Protein AF-A0A9X9A3E2-F1 (afdb_monomer)

Structure (mmCIF, N/CA/C/O backbone):
data_AF-A0A9X9A3E2-F1
#
_entry.id   AF-A0A9X9A3E2-F1
#
loop_
_atom_site.group_PDB
_atom_site.id
_atom_site.type_symbol
_atom_site.label_atom_id
_atom_site.label_alt_id
_atom_site.label_comp_id
_atom_site.label_asym_id
_atom_site.label_entity_id
_atom_site.label_seq_id
_atom_site.pdbx_PDB_ins_code
_atom_site.Cartn_x
_atom_site.Cartn_y
_atom_site.Cartn_z
_atom_site.occupancy
_atom_site.B_iso_or_equiv
_atom_site.auth_seq_id
_atom_site.auth_comp_id
_atom_site.auth_asym_id
_atom_site.auth_atom_id
_atom_site.pdbx_PDB_model_num
ATOM 1 N N . GLY A 1 1 ? -27.037 -5.211 -2.386 1.00 36.66 1 GLY A N 1
ATOM 2 C CA . GLY A 1 1 ? -27.532 -3.824 -2.368 1.00 36.66 1 GLY A CA 1
ATOM 3 C C . GLY A 1 1 ? -27.889 -3.488 -0.948 1.00 36.66 1 GLY A C 1
ATOM 4 O O . GLY A 1 1 ? -28.962 -3.867 -0.501 1.00 36.66 1 GLY A O 1
ATOM 5 N N . GLU A 1 2 ? -26.957 -2.899 -0.211 1.00 48.66 2 GLU A N 1
ATOM 6 C CA . GLU A 1 2 ? -27.200 -2.543 1.181 1.00 48.66 2 GLU A CA 1
ATOM 7 C C . GLU A 1 2 ? -28.006 -1.245 1.212 1.00 48.66 2 GLU A C 1
ATOM 9 O O . GLU A 1 2 ? -27.590 -0.221 0.673 1.00 48.66 2 GLU A O 1
ATOM 14 N N . LYS A 1 3 ? -29.214 -1.320 1.773 1.00 42.16 3 LYS A N 1
ATOM 15 C CA . LYS A 1 3 ? -30.015 -0.141 2.081 1.00 42.16 3 LYS A CA 1
ATOM 16 C C . LYS A 1 3 ? -29.336 0.533 3.266 1.00 42.16 3 LYS A C 1
ATOM 18 O O . LYS A 1 3 ? -29.392 0.006 4.373 1.00 42.16 3 LYS A O 1
ATOM 23 N N . THR A 1 4 ? -28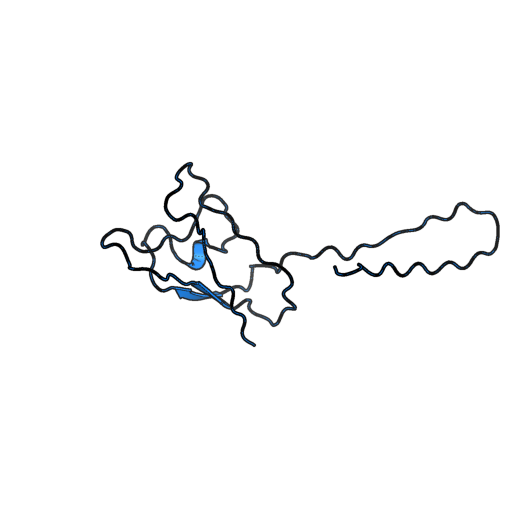.704 1.679 3.042 1.00 51.97 4 THR A N 1
ATOM 24 C CA . THR A 1 4 ? -28.310 2.583 4.122 1.00 51.97 4 THR A CA 1
ATOM 25 C C . THR A 1 4 ? -29.584 2.994 4.859 1.00 51.97 4 THR A C 1
ATOM 27 O O . THR A 1 4 ? -30.403 3.763 4.359 1.00 51.97 4 THR A O 1
ATOM 30 N N . GLY A 1 5 ? -29.825 2.375 6.014 1.00 45.78 5 GLY A N 1
ATOM 31 C CA . GLY A 1 5 ? -31.005 2.643 6.825 1.00 45.78 5 GLY A CA 1
ATOM 32 C C . GLY A 1 5 ? -30.936 4.060 7.379 1.00 45.78 5 GLY A C 1
ATOM 33 O O . GLY A 1 5 ? -30.124 4.343 8.254 1.00 45.78 5 GLY A O 1
ATOM 34 N N . VAL A 1 6 ? -31.782 4.951 6.865 1.00 52.75 6 VAL A N 1
ATOM 35 C CA . VAL A 1 6 ? -32.033 6.259 7.471 1.00 52.75 6 VAL A CA 1
ATOM 36 C C . VAL A 1 6 ? -33.176 6.079 8.467 1.00 52.75 6 VAL A C 1
ATOM 38 O O . VAL A 1 6 ? -34.315 5.849 8.066 1.00 52.75 6 VAL A O 1
ATOM 41 N N . THR A 1 7 ? -32.891 6.171 9.766 1.00 46.12 7 THR A N 1
ATOM 42 C CA . THR A 1 7 ? -33.945 6.249 10.786 1.00 46.12 7 THR A CA 1
ATOM 43 C C . THR A 1 7 ? -34.379 7.704 10.909 1.00 46.12 7 THR A C 1
ATOM 45 O O . THR A 1 7 ? -33.651 8.526 11.458 1.00 46.12 7 THR A O 1
ATOM 48 N N . ILE A 1 8 ? -35.559 8.028 10.379 1.00 51.09 8 ILE A N 1
ATOM 49 C CA . ILE A 1 8 ? -36.190 9.339 10.552 1.00 51.09 8 ILE A CA 1
ATOM 50 C C . ILE A 1 8 ? -37.255 9.194 11.642 1.00 51.09 8 ILE A C 1
ATOM 52 O O . ILE A 1 8 ? -38.288 8.572 11.411 1.00 51.09 8 ILE A O 1
ATOM 56 N N . THR A 1 9 ? -37.017 9.768 12.822 1.00 48.00 9 THR A N 1
ATOM 57 C CA . THR A 1 9 ? -38.037 9.876 13.876 1.00 48.00 9 THR A CA 1
ATOM 58 C C . THR A 1 9 ? -38.592 11.294 13.867 1.00 48.00 9 THR A C 1
ATOM 60 O O . THR A 1 9 ? -37.860 12.243 14.142 1.00 48.00 9 THR A O 1
ATOM 63 N N . THR A 1 10 ? -39.878 11.454 13.554 1.00 49.25 10 THR A N 1
ATOM 64 C CA . THR A 1 10 ? -40.576 12.743 13.627 1.00 49.25 10 THR A CA 1
ATOM 65 C C . THR A 1 10 ? -41.625 12.716 14.738 1.00 49.25 10 THR A C 1
ATOM 67 O O . THR A 1 10 ? -42.524 11.881 14.748 1.00 49.25 10 THR A O 1
ATOM 70 N N . THR A 1 11 ? -41.539 13.655 15.679 1.00 48.72 11 THR A N 1
ATOM 71 C CA . THR A 1 11 ? -42.628 13.997 16.606 1.00 48.72 11 THR A CA 1
ATOM 72 C C . THR A 1 11 ? -43.074 15.421 16.293 1.00 48.72 11 THR A C 1
ATOM 74 O O . THR A 1 11 ? -42.322 16.371 16.489 1.00 48.72 11 THR A O 1
ATOM 77 N N . SER A 1 12 ? -44.282 15.586 15.744 1.00 46.56 12 SER A N 1
ATOM 78 C CA . SER A 1 12 ? -44.838 16.910 15.447 1.00 46.56 12 SER A CA 1
ATOM 79 C C . SER A 1 12 ? -45.778 17.366 16.558 1.00 46.56 12 SER A C 1
ATOM 81 O O . SER A 1 12 ? -46.823 16.753 16.772 1.00 46.56 12 SER A O 1
ATOM 83 N N . THR A 1 13 ? -45.480 18.504 17.176 1.00 47.12 13 THR A N 1
ATOM 84 C CA . THR A 1 13 ? -46.504 19.361 17.782 1.00 47.12 13 THR A CA 1
ATOM 85 C C . THR A 1 13 ? -46.189 20.811 17.437 1.00 47.12 13 THR A C 1
ATOM 87 O O . THR A 1 13 ? -45.203 21.359 17.922 1.00 47.12 13 THR A O 1
ATOM 90 N N . SER A 1 14 ? -47.072 21.420 16.639 1.00 51.00 14 SER A N 1
ATOM 91 C CA . SER A 1 14 ? -47.134 22.836 16.232 1.00 51.00 14 SER A CA 1
ATOM 92 C C . SER A 1 14 ? -46.249 23.301 15.058 1.00 51.00 14 SER A C 1
ATOM 94 O O . SER A 1 14 ? -45.187 22.760 14.775 1.00 51.00 14 SER A O 1
ATOM 96 N N . ASN A 1 15 ? -46.788 24.294 14.344 1.00 52.88 15 ASN A N 1
ATOM 97 C CA . ASN A 1 15 ? -46.567 24.721 12.954 1.00 52.88 15 ASN A CA 1
ATOM 98 C C . ASN A 1 15 ? -45.197 25.375 12.634 1.00 52.88 15 ASN A C 1
ATOM 100 O O . ASN A 1 15 ? -45.126 26.362 11.902 1.00 52.88 15 ASN A O 1
ATOM 104 N N . SER A 1 16 ? -44.099 24.842 13.158 1.00 54.62 16 SER A N 1
ATOM 105 C CA . SER A 1 16 ? -42.743 25.350 12.909 1.00 54.62 16 SER A CA 1
ATOM 106 C C . SER A 1 16 ? -42.062 24.536 11.808 1.00 54.62 16 SER A C 1
ATOM 108 O O . SER A 1 16 ? -42.117 23.307 11.840 1.00 54.62 16 SER A O 1
ATOM 110 N N . ALA A 1 17 ? -41.405 25.194 10.846 1.00 53.91 17 ALA A N 1
ATOM 111 C CA . ALA A 1 17 ? -40.631 24.528 9.794 1.00 53.91 17 ALA A CA 1
ATOM 112 C C . ALA A 1 17 ? -39.692 23.460 10.389 1.00 53.91 17 ALA A C 1
ATOM 114 O O . ALA A 1 17 ? -38.887 23.741 11.279 1.00 53.91 17 ALA A O 1
ATOM 115 N N . MET A 1 18 ? -39.838 22.221 9.922 1.00 55.38 18 MET A N 1
ATOM 116 C CA . MET A 1 18 ? -39.135 21.066 10.467 1.00 55.38 18 MET A CA 1
ATOM 117 C C . MET A 1 18 ? -37.731 20.985 9.855 1.00 55.38 18 MET A C 1
ATOM 119 O O . MET A 1 18 ? -37.578 20.636 8.687 1.00 55.38 18 MET A O 1
ATOM 123 N N . ASN A 1 19 ? -36.697 21.309 10.632 1.00 54.34 19 ASN A N 1
ATOM 124 C CA . ASN A 1 19 ? -35.311 21.096 10.213 1.00 54.34 19 ASN A CA 1
ATOM 125 C C . ASN A 1 19 ? -34.953 19.618 10.423 1.00 54.34 19 ASN A C 1
ATOM 127 O O . ASN A 1 19 ? -34.702 19.191 11.549 1.00 54.34 19 ASN A O 1
ATOM 131 N N . VAL A 1 20 ? -34.957 18.824 9.351 1.00 55.53 20 VAL A N 1
ATOM 132 C CA . VAL A 1 20 ? -34.515 17.422 9.392 1.00 55.53 20 VAL A CA 1
ATOM 133 C C . VAL A 1 20 ? -33.010 17.381 9.136 1.00 55.53 20 VAL A C 1
ATOM 135 O O . VAL A 1 20 ? -32.562 17.577 8.008 1.00 55.53 20 VAL A O 1
ATOM 138 N N . ALA A 1 21 ? -32.219 17.128 10.178 1.00 53.66 21 ALA A N 1
ATOM 139 C CA . ALA A 1 21 ? -30.800 16.824 10.026 1.00 53.66 21 ALA A CA 1
ATOM 140 C C . ALA A 1 21 ? -30.642 15.330 9.705 1.00 53.66 21 ALA A C 1
ATOM 142 O O . ALA A 1 21 ? -30.868 14.473 10.559 1.00 53.66 21 ALA A O 1
ATOM 143 N N . VAL A 1 22 ? -30.281 15.011 8.461 1.00 49.69 22 VAL A N 1
ATOM 144 C CA . VAL A 1 22 ? -29.896 13.652 8.063 1.00 49.69 22 VAL A CA 1
ATOM 145 C C . VAL A 1 22 ? -28.397 13.506 8.305 1.00 49.69 22 VAL A C 1
ATOM 147 O O . VAL A 1 22 ? -27.591 14.027 7.540 1.00 49.69 22 VAL A O 1
ATOM 150 N N . THR A 1 23 ? -28.012 12.806 9.371 1.00 47.44 23 THR A N 1
ATOM 151 C CA . THR A 1 23 ? -26.606 12.460 9.616 1.00 47.44 23 THR A CA 1
ATOM 152 C C . THR A 1 23 ? -26.302 11.142 8.915 1.00 47.44 23 THR A C 1
ATOM 154 O O . THR A 1 23 ? -26.573 10.067 9.451 1.00 47.44 23 THR A O 1
ATOM 157 N N . THR A 1 24 ? -25.747 11.196 7.704 1.00 47.38 24 THR A N 1
ATOM 158 C CA . THR A 1 24 ? -25.105 10.016 7.122 1.00 47.38 24 THR A CA 1
ATOM 159 C C . THR A 1 24 ? -23.796 9.782 7.872 1.00 47.38 24 THR A C 1
ATOM 161 O O . THR A 1 24 ? -22.928 10.651 7.935 1.00 47.38 24 THR A O 1
ATOM 164 N N . LYS A 1 25 ? -23.649 8.609 8.496 1.00 49.00 25 LYS A N 1
ATOM 165 C CA . LYS A 1 25 ? -22.352 8.161 9.010 1.00 49.00 25 LYS A CA 1
ATOM 166 C C . LYS A 1 25 ? -21.498 7.793 7.799 1.00 49.00 25 LYS A C 1
ATOM 168 O O . LYS A 1 25 ? -21.489 6.640 7.377 1.00 49.00 25 LYS A O 1
ATOM 173 N N . GLU A 1 26 ? -20.860 8.794 7.202 1.00 56.19 26 GLU A N 1
ATOM 174 C CA . GLU A 1 26 ? -19.856 8.574 6.167 1.00 56.19 26 GLU A CA 1
ATOM 175 C C . GLU A 1 26 ? -18.785 7.623 6.702 1.00 56.19 26 GLU A C 1
ATOM 177 O O . GLU A 1 26 ? -18.372 7.703 7.864 1.00 56.19 26 GLU A O 1
ATOM 182 N N . ALA A 1 27 ? -18.363 6.686 5.858 1.00 61.72 27 ALA A N 1
ATOM 183 C CA . ALA A 1 27 ? -17.265 5.797 6.191 1.00 61.72 27 ALA A CA 1
ATOM 184 C C . ALA A 1 27 ? -15.987 6.640 6.296 1.00 61.72 27 ALA A C 1
ATOM 186 O O . ALA A 1 27 ? -15.443 7.088 5.290 1.00 61.72 27 ALA A O 1
ATOM 187 N N . SER A 1 28 ? -15.522 6.883 7.519 1.00 76.69 28 SER A N 1
ATOM 188 C CA . SER A 1 28 ? -14.251 7.558 7.765 1.00 76.69 28 SER A CA 1
ATOM 189 C C . SER A 1 28 ? -13.092 6.617 7.446 1.00 76.69 28 SER A C 1
ATOM 191 O O . SER A 1 28 ? -13.110 5.460 7.874 1.00 76.69 28 SER A O 1
ATOM 193 N N . LEU A 1 29 ? -12.070 7.120 6.748 1.00 86.88 29 LEU A N 1
ATOM 194 C CA . LEU A 1 29 ? -10.802 6.407 6.595 1.00 86.88 29 LEU A CA 1
ATOM 195 C C . LEU A 1 29 ? -10.233 6.053 7.973 1.00 86.88 29 LEU A C 1
ATOM 197 O O . LEU A 1 29 ? -10.316 6.845 8.915 1.00 86.88 29 LEU A O 1
ATOM 201 N N . ILE A 1 30 ? -9.652 4.861 8.082 1.00 91.12 30 ILE A N 1
ATOM 202 C CA . ILE A 1 30 ? -8.929 4.466 9.289 1.00 91.12 30 ILE A CA 1
ATOM 203 C C . ILE A 1 30 ? -7.669 5.336 9.384 1.00 91.12 30 ILE A C 1
ATOM 205 O O . ILE A 1 30 ? -6.925 5.407 8.403 1.00 91.12 30 ILE A O 1
ATOM 209 N N . PRO A 1 31 ? -7.404 5.991 10.530 1.00 89.69 31 PRO A N 1
ATOM 210 C CA . PRO A 1 31 ? -6.170 6.741 10.718 1.00 89.69 31 PRO A CA 1
ATOM 211 C C . PRO A 1 31 ? -4.944 5.841 10.534 1.00 89.69 31 PRO A C 1
ATOM 213 O O . PRO A 1 31 ? -4.823 4.808 11.190 1.00 89.69 31 PRO A O 1
ATOM 216 N N . GLN A 1 32 ? -4.012 6.257 9.677 1.00 92.19 32 GLN A N 1
ATOM 217 C CA . GLN A 1 32 ? -2.780 5.509 9.390 1.00 92.19 32 GLN A CA 1
ATOM 218 C C . GLN A 1 32 ? -1.689 5.713 10.455 1.00 92.19 32 GLN A C 1
ATOM 220 O O . GLN A 1 32 ? -0.625 5.110 10.377 1.00 92.19 32 GLN A O 1
ATOM 225 N N . THR A 1 33 ? -1.942 6.534 11.482 1.00 90.81 33 THR A N 1
ATOM 226 C CA . THR A 1 33 ? -0.942 6.921 12.496 1.00 90.81 33 THR A CA 1
ATOM 227 C C . THR A 1 33 ? -0.385 5.749 13.299 1.00 90.81 33 THR A C 1
ATOM 229 O O . THR A 1 33 ? 0.731 5.842 13.796 1.00 90.81 33 THR A O 1
ATOM 232 N N . ASN A 1 34 ? -1.154 4.665 13.430 1.00 93.56 34 ASN A N 1
ATOM 233 C CA . ASN A 1 34 ? -0.757 3.467 14.172 1.00 93.56 34 ASN A CA 1
ATOM 234 C C . ASN A 1 34 ? -0.472 2.272 13.254 1.00 93.56 34 ASN A C 1
ATOM 236 O O . ASN A 1 34 ? -0.298 1.158 13.748 1.00 93.56 34 ASN A O 1
ATOM 240 N N . TRP A 1 35 ? -0.458 2.477 11.934 1.00 97.56 35 TRP A N 1
ATOM 241 C CA . TRP A 1 35 ? -0.186 1.391 11.005 1.00 97.56 35 TRP A CA 1
ATOM 242 C C . TRP A 1 35 ? 1.285 1.002 11.070 1.00 97.56 35 TRP A C 1
ATOM 244 O O . TRP A 1 35 ? 2.172 1.855 11.112 1.00 97.56 35 TRP A O 1
ATOM 254 N N . TH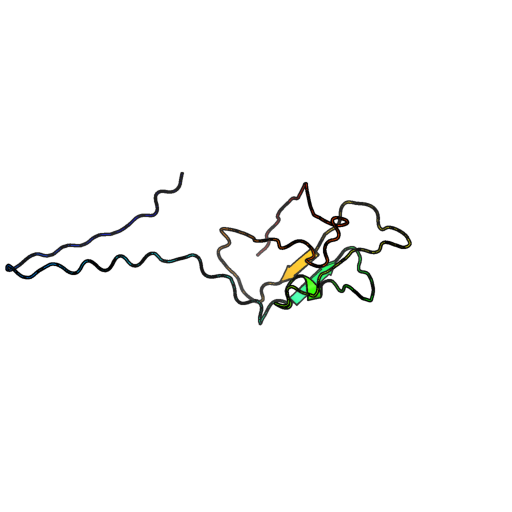R A 1 36 ? 1.555 -0.298 11.040 1.00 98.50 36 THR A N 1
ATOM 255 C CA . THR A 1 36 ? 2.919 -0.818 10.954 1.00 98.50 36 THR A CA 1
ATOM 256 C C . THR A 1 36 ? 3.028 -1.854 9.851 1.00 98.50 36 THR A C 1
ATOM 258 O O . THR A 1 36 ? 2.085 -2.588 9.550 1.00 98.50 36 THR A O 1
ATOM 261 N N . LEU A 1 37 ? 4.201 -1.905 9.225 1.00 98.56 37 LEU A N 1
ATOM 262 C CA . LEU A 1 37 ? 4.489 -2.906 8.214 1.00 98.56 37 LEU A CA 1
ATOM 263 C C . LEU A 1 37 ? 4.767 -4.243 8.905 1.00 98.56 37 LEU A C 1
ATOM 265 O O . LEU A 1 37 ? 5.729 -4.347 9.664 1.00 98.56 37 LEU A O 1
ATOM 269 N N . LYS A 1 38 ? 3.954 -5.266 8.627 1.00 98.50 38 LYS A N 1
ATOM 270 C CA . LYS A 1 38 ? 4.222 -6.636 9.089 1.00 98.50 38 LYS A CA 1
ATOM 271 C C . LYS A 1 38 ? 5.175 -7.354 8.148 1.00 98.50 38 LYS A C 1
ATOM 273 O O . LYS A 1 38 ? 6.095 -8.023 8.607 1.00 98.50 38 LYS A O 1
ATOM 278 N N . TYR A 1 39 ? 4.938 -7.222 6.845 1.00 98.62 39 TYR A N 1
ATOM 279 C CA . TYR A 1 39 ? 5.670 -7.958 5.822 1.00 98.62 39 TYR A CA 1
ATOM 280 C C . TYR A 1 39 ? 5.525 -7.302 4.443 1.00 98.62 39 TYR A C 1
ATOM 282 O O . TYR A 1 39 ? 4.470 -6.750 4.130 1.00 98.62 39 TYR A O 1
ATOM 290 N N . VAL A 1 40 ? 6.575 -7.402 3.623 1.00 98.44 40 VAL A N 1
ATOM 291 C CA . VAL A 1 40 ? 6.503 -7.308 2.155 1.00 98.44 40 VAL A CA 1
ATOM 292 C C . VAL A 1 40 ? 7.325 -8.444 1.564 1.00 98.44 40 VAL A C 1
ATOM 294 O O . VAL A 1 40 ? 8.355 -8.800 2.142 1.00 98.44 40 VAL A O 1
ATOM 297 N N . ASP A 1 41 ? 6.934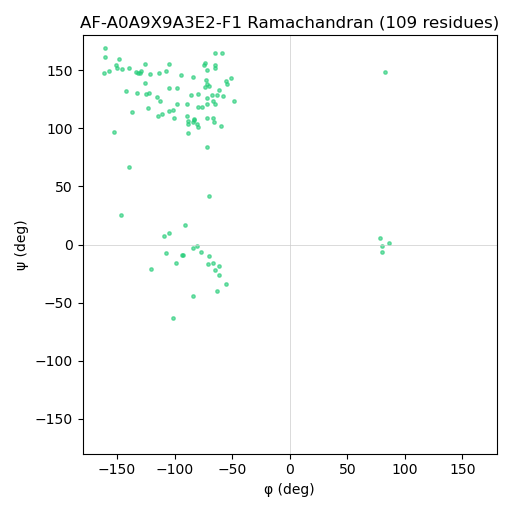 -8.959 0.400 1.00 98.38 41 ASP A N 1
ATOM 298 C CA . ASP A 1 41 ? 7.740 -9.961 -0.313 1.00 98.38 41 ASP A CA 1
ATOM 299 C C . ASP A 1 41 ? 9.099 -9.394 -0.747 1.00 98.38 41 ASP A C 1
ATOM 301 O O . ASP A 1 41 ? 10.139 -10.051 -0.652 1.00 98.38 41 ASP A O 1
ATOM 305 N N . SER A 1 42 ? 9.096 -8.144 -1.210 1.00 98.31 42 SER A N 1
ATOM 306 C CA . SER A 1 42 ? 10.282 -7.438 -1.665 1.00 98.31 42 SER A CA 1
ATOM 307 C C . SER A 1 42 ? 10.058 -5.928 -1.676 1.00 98.31 42 SER A C 1
ATOM 309 O O . SER A 1 42 ? 8.935 -5.424 -1.674 1.00 98.31 42 SER A O 1
ATOM 311 N N . TYR A 1 43 ? 11.151 -5.175 -1.699 1.00 97.69 43 TYR A N 1
ATOM 312 C CA . TYR A 1 43 ? 11.118 -3.731 -1.880 1.00 97.69 43 TYR A CA 1
ATOM 313 C C . TYR A 1 43 ? 12.388 -3.270 -2.580 1.00 97.69 43 TYR A C 1
ATOM 315 O O . TYR A 1 43 ? 13.453 -3.869 -2.418 1.00 97.69 43 TYR A O 1
ATOM 323 N N . ASN A 1 44 ? 12.282 -2.171 -3.318 1.00 96.44 44 ASN A N 1
ATOM 324 C CA . ASN A 1 44 ? 13.445 -1.404 -3.709 1.00 96.44 44 ASN A CA 1
ATOM 325 C C . ASN A 1 44 ? 13.838 -0.434 -2.586 1.00 96.44 44 ASN A C 1
ATOM 327 O O . ASN A 1 44 ? 12.988 0.137 -1.907 1.00 96.44 44 ASN A O 1
ATOM 331 N N . TRP A 1 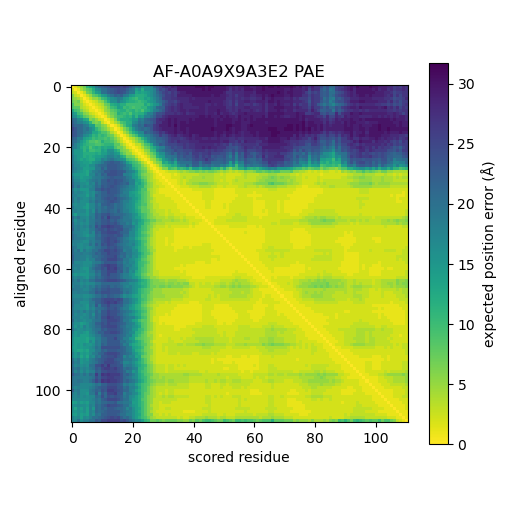45 ? 15.135 -0.218 -2.401 1.00 93.94 45 TRP A N 1
ATOM 332 C CA . TRP A 1 45 ? 15.695 0.625 -1.343 1.00 93.94 45 TRP A CA 1
ATOM 333 C C . TRP A 1 45 ? 15.277 2.103 -1.407 1.00 93.94 45 TRP A C 1
ATOM 335 O O . TRP A 1 45 ? 15.357 2.790 -0.392 1.00 93.94 45 TRP A O 1
ATOM 345 N N . TYR A 1 46 ? 14.784 2.575 -2.554 1.00 95.56 46 TYR A N 1
ATOM 346 C CA . TYR A 1 46 ? 14.180 3.902 -2.707 1.00 95.56 46 TYR A CA 1
ATOM 347 C C . TYR A 1 46 ? 12.656 3.926 -2.533 1.00 95.56 46 TYR A C 1
ATOM 349 O O . TYR A 1 46 ? 12.065 5.000 -2.501 1.00 95.56 46 TYR A O 1
ATOM 357 N N . ASN A 1 47 ? 12.009 2.762 -2.454 1.00 97.62 47 ASN A N 1
ATOM 358 C CA . ASN A 1 47 ? 10.558 2.601 -2.488 1.00 97.62 47 ASN A CA 1
ATOM 359 C C . ASN A 1 47 ? 10.122 1.543 -1.469 1.00 97.62 47 ASN A C 1
ATOM 361 O O . ASN A 1 47 ? 9.672 0.448 -1.819 1.00 97.62 47 ASN A O 1
ATOM 365 N N . LEU A 1 48 ? 10.314 1.870 -0.191 1.00 98.38 48 LEU A N 1
ATOM 366 C CA . LEU A 1 48 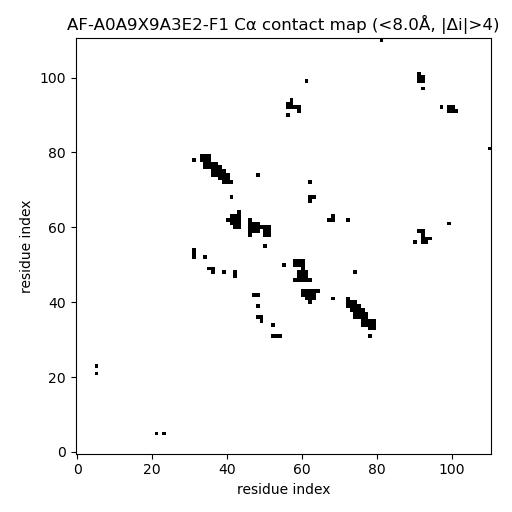? 10.072 0.971 0.936 1.00 98.38 48 LEU A CA 1
ATOM 367 C C . LEU A 1 48 ? 8.586 0.608 1.069 1.00 98.38 48 LEU A C 1
ATOM 369 O O . LEU A 1 48 ? 7.711 1.395 0.718 1.00 98.38 48 LEU A O 1
ATOM 373 N N . GLY A 1 49 ? 8.293 -0.554 1.662 1.00 98.31 49 GLY A N 1
ATOM 374 C CA . GLY A 1 49 ? 6.916 -0.995 1.934 1.00 98.31 49 GLY A CA 1
ATOM 375 C C . GLY A 1 49 ? 6.091 0.002 2.753 1.00 98.31 49 GLY A C 1
ATOM 376 O O . GLY A 1 49 ? 4.899 0.170 2.515 1.00 98.31 49 GLY A O 1
ATOM 377 N N . THR A 1 50 ? 6.729 0.726 3.676 1.00 98.31 50 THR A N 1
ATOM 378 C CA . THR A 1 50 ? 6.075 1.754 4.502 1.00 98.31 50 THR A CA 1
ATOM 379 C C . THR A 1 50 ? 5.561 2.946 3.697 1.00 98.31 50 THR A C 1
ATOM 381 O O . THR A 1 50 ? 4.631 3.610 4.141 1.00 98.31 50 THR A O 1
ATOM 384 N N . TYR A 1 51 ? 6.096 3.197 2.497 1.00 98.50 51 TYR A N 1
ATOM 385 C CA . TYR A 1 51 ? 5.610 4.267 1.618 1.00 98.50 51 TYR A CA 1
ATOM 386 C C . TYR A 1 51 ? 4.231 3.972 1.020 1.00 98.50 51 TYR A C 1
ATOM 388 O O . TYR A 1 51 ? 3.614 4.851 0.435 1.00 98.50 51 TYR A O 1
ATOM 396 N N . ALA A 1 52 ? 3.705 2.752 1.166 1.00 97.94 52 ALA A N 1
ATOM 397 C CA . ALA A 1 52 ? 2.332 2.449 0.770 1.00 97.94 52 ALA A CA 1
ATOM 398 C C . ALA A 1 52 ? 1.276 3.092 1.695 1.00 97.94 52 ALA A C 1
ATOM 400 O O . ALA A 1 52 ? 0.101 3.144 1.332 1.00 97.94 52 ALA A O 1
ATOM 401 N N . PHE A 1 53 ? 1.661 3.545 2.895 1.00 97.12 53 PHE A N 1
ATOM 402 C CA . PHE A 1 53 ? 0.727 4.052 3.907 1.00 97.12 53 PHE A CA 1
ATOM 403 C C . PHE A 1 53 ? 1.295 5.193 4.769 1.00 97.12 53 PHE A C 1
ATOM 405 O O . PHE A 1 53 ? 0.842 5.410 5.890 1.00 97.12 53 PHE A O 1
ATOM 412 N N . ASP A 1 54 ? 2.263 5.949 4.251 1.00 96.25 54 ASP A N 1
ATOM 413 C CA . ASP A 1 54 ? 2.862 7.107 4.936 1.00 96.25 54 ASP A CA 1
ATOM 414 C C . ASP A 1 54 ? 2.059 8.417 4.764 1.00 96.25 54 ASP A C 1
ATOM 416 O O . ASP A 1 54 ? 2.410 9.449 5.338 1.00 96.25 54 ASP A O 1
ATOM 420 N N . GLY A 1 55 ? 0.973 8.384 3.983 1.00 94.62 55 GLY A N 1
ATOM 421 C CA . GLY A 1 55 ? 0.111 9.533 3.701 1.00 94.62 55 GLY A CA 1
ATOM 422 C C . GLY A 1 55 ? 0.661 10.504 2.650 1.00 94.62 55 GLY A C 1
ATOM 423 O O . GLY A 1 55 ? 0.038 11.541 2.408 1.00 94.62 55 GLY A O 1
ATOM 424 N N . ASN A 1 56 ? 1.789 10.196 2.004 1.00 96.31 56 ASN A N 1
ATOM 425 C CA . ASN A 1 56 ? 2.393 11.036 0.979 1.00 96.31 56 ASN A CA 1
ATOM 426 C C . ASN A 1 56 ? 2.165 10.445 -0.423 1.00 96.31 56 ASN A C 1
ATOM 428 O O . ASN A 1 56 ? 2.689 9.402 -0.781 1.00 96.31 56 ASN A O 1
ATOM 432 N N . LYS A 1 57 ? 1.403 11.151 -1.267 1.00 97.31 57 LYS A N 1
ATOM 433 C CA . LYS A 1 57 ? 1.089 10.705 -2.640 1.00 97.31 57 LYS A CA 1
ATOM 434 C C . LYS A 1 57 ? 2.298 10.666 -3.590 1.00 97.31 57 LYS A C 1
ATOM 436 O O . LYS A 1 57 ? 2.182 10.127 -4.689 1.00 97.31 57 LYS A O 1
ATOM 441 N N . ASP A 1 58 ? 3.400 11.316 -3.214 1.00 97.75 58 ASP A N 1
ATOM 442 C CA . ASP A 1 58 ? 4.615 11.422 -4.027 1.00 97.75 58 ASP A CA 1
ATOM 443 C C . ASP A 1 58 ? 5.629 10.308 -3.695 1.00 97.75 58 ASP A C 1
ATOM 445 O O . ASP A 1 58 ? 6.611 10.129 -4.417 1.00 97.75 58 ASP A O 1
ATOM 449 N N . THR A 1 59 ? 5.384 9.530 -2.636 1.00 97.88 59 THR A N 1
ATOM 450 C CA . THR A 1 59 ? 6.103 8.294 -2.311 1.00 97.88 59 THR A CA 1
ATOM 451 C C . THR A 1 59 ? 5.230 7.082 -2.644 1.00 97.88 59 THR A C 1
ATOM 453 O O . THR A 1 59 ? 4.010 7.164 -2.769 1.00 97.88 59 THR A O 1
ATOM 456 N N . PHE A 1 60 ? 5.868 5.940 -2.890 1.00 98.50 60 PHE A N 1
ATOM 457 C CA . PHE A 1 60 ? 5.183 4.680 -3.172 1.00 98.50 60 PHE A CA 1
ATOM 458 C C . PHE A 1 60 ? 6.097 3.501 -2.843 1.00 98.50 60 PHE A C 1
ATOM 460 O O . PHE A 1 60 ? 7.322 3.599 -2.978 1.00 98.50 60 PHE A O 1
ATOM 467 N N . TRP A 1 61 ? 5.499 2.381 -2.440 1.00 98.44 61 TRP A N 1
ATOM 468 C CA . TRP A 1 61 ? 6.181 1.088 -2.397 1.00 98.44 61 TRP A CA 1
ATOM 469 C C . TRP A 1 61 ? 6.379 0.559 -3.820 1.00 98.44 61 TRP A C 1
ATOM 471 O O . TRP A 1 61 ? 5.507 0.699 -4.679 1.00 98.44 61 TRP A O 1
ATOM 481 N N . HIS A 1 62 ? 7.528 -0.063 -4.067 1.00 98.06 62 HIS A N 1
ATOM 482 C CA . HIS A 1 62 ? 7.803 -0.780 -5.304 1.00 98.06 62 HIS A CA 1
ATOM 483 C C . HIS A 1 62 ? 8.608 -2.037 -4.981 1.00 98.06 62 HIS A C 1
ATOM 485 O O . HIS A 1 62 ? 9.612 -1.966 -4.271 1.00 98.06 62 HIS A O 1
ATOM 491 N N . THR A 1 63 ? 8.197 -3.179 -5.527 1.00 98.12 63 THR A N 1
ATOM 492 C CA . THR A 1 63 ? 8.928 -4.450 -5.423 1.00 98.12 63 THR A CA 1
ATOM 493 C C . THR A 1 63 ? 10.273 -4.364 -6.145 1.00 98.12 63 THR A C 1
ATOM 495 O O . THR A 1 63 ? 10.533 -3.434 -6.918 1.00 98.12 63 THR A O 1
ATOM 498 N N . ASN A 1 64 ? 11.175 -5.309 -5.889 1.00 97.38 64 ASN A N 1
ATOM 499 C CA . ASN A 1 64 ? 12.479 -5.282 -6.551 1.00 97.38 64 ASN A CA 1
ATOM 500 C C . ASN A 1 64 ? 12.338 -5.449 -8.073 1.00 97.38 64 ASN A C 1
ATOM 502 O O . ASN A 1 64 ? 11.707 -6.389 -8.548 1.00 97.38 64 ASN A O 1
ATOM 506 N N . TRP A 1 65 ? 12.958 -4.546 -8.838 1.00 94.31 65 TRP A N 1
ATOM 507 C CA . TRP A 1 65 ? 12.950 -4.577 -10.308 1.00 94.31 65 TRP A CA 1
ATOM 508 C C . TRP A 1 65 ? 14.293 -5.000 -10.922 1.00 94.31 65 TRP A C 1
ATOM 510 O O . TRP A 1 65 ? 14.386 -5.155 -12.137 1.00 94.31 65 TRP A O 1
ATOM 520 N N . SER A 1 66 ? 15.353 -5.148 -10.120 1.00 93.19 66 SER A N 1
ATOM 521 C CA . SER A 1 66 ? 16.675 -5.578 -10.594 1.00 93.19 66 SER A CA 1
ATOM 522 C C . SER A 1 66 ? 17.477 -6.287 -9.485 1.00 93.19 66 SER A C 1
ATOM 524 O O . SER A 1 66 ? 18.134 -5.608 -8.694 1.00 93.19 66 SER A O 1
ATOM 526 N N . PRO A 1 67 ? 17.466 -7.634 -9.433 1.00 93.94 67 PRO A N 1
ATOM 527 C CA . PRO A 1 67 ? 16.663 -8.518 -10.283 1.00 93.94 67 PRO A CA 1
ATOM 528 C C . PRO A 1 67 ? 15.160 -8.333 -10.027 1.00 93.94 67 PRO A C 1
ATOM 530 O O . PRO A 1 67 ? 14.757 -7.929 -8.937 1.00 93.94 67 PRO A O 1
ATOM 533 N N . VAL A 1 68 ? 14.340 -8.603 -11.045 1.00 96.31 68 VAL A N 1
ATOM 534 C CA . VAL A 1 68 ? 12.876 -8.547 -10.924 1.00 96.31 68 VAL A CA 1
ATOM 535 C C . VAL A 1 68 ? 12.414 -9.651 -9.974 1.00 96.31 68 VAL A C 1
ATOM 537 O O . VAL A 1 68 ? 12.713 -10.823 -10.204 1.00 96.31 68 VAL A O 1
ATOM 540 N N . ALA A 1 69 ? 11.691 -9.283 -8.918 1.00 96.25 69 ALA A N 1
ATOM 541 C CA . ALA A 1 69 ? 11.024 -10.250 -8.056 1.00 96.25 69 ALA A CA 1
ATOM 542 C C . ALA A 1 69 ? 9.847 -10.903 -8.817 1.00 96.25 69 ALA A C 1
ATOM 544 O O . ALA A 1 69 ? 9.111 -10.197 -9.510 1.00 96.25 69 ALA A O 1
ATOM 545 N N . PRO A 1 70 ? 9.656 -12.232 -8.739 1.00 96.75 70 PRO A N 1
ATOM 546 C CA . PRO A 1 70 ? 8.530 -12.896 -9.390 1.00 96.75 70 PRO A CA 1
ATOM 547 C C . PRO A 1 70 ? 7.206 -12.587 -8.675 1.00 96.75 70 PRO A C 1
ATOM 549 O O . PRO A 1 70 ? 7.182 -12.407 -7.463 1.00 96.75 70 PRO A O 1
ATOM 552 N N . MET A 1 71 ? 6.103 -12.579 -9.428 1.00 95.81 71 MET A N 1
ATOM 553 C CA . MET A 1 71 ? 4.746 -12.540 -8.867 1.00 95.81 71 MET A CA 1
ATOM 554 C C . MET A 1 71 ? 4.356 -13.898 -8.241 1.00 95.81 71 MET A C 1
ATOM 556 O O . MET A 1 71 ? 4.871 -14.928 -8.691 1.00 95.81 71 MET A O 1
ATOM 560 N N . PRO A 1 72 ? 3.401 -13.941 -7.288 1.00 97.88 72 PRO A N 1
ATOM 561 C CA . PRO A 1 72 ? 2.642 -12.815 -6.728 1.00 97.88 72 PRO A CA 1
ATOM 562 C C . PRO A 1 72 ? 3.461 -11.951 -5.756 1.00 97.88 72 PRO A C 1
ATOM 564 O O . PRO A 1 72 ? 4.406 -12.428 -5.139 1.00 97.88 72 PRO A O 1
ATOM 567 N N . HIS A 1 73 ? 3.065 -10.683 -5.625 1.00 98.31 73 HIS A N 1
ATOM 568 C CA . HIS A 1 73 ? 3.611 -9.744 -4.640 1.00 98.31 73 HIS A CA 1
ATOM 569 C C . HIS A 1 73 ? 2.591 -9.487 -3.537 1.00 98.31 73 HIS A C 1
ATOM 571 O O . HIS A 1 73 ? 1.387 -9.488 -3.804 1.00 98.31 73 HIS A O 1
ATOM 577 N N . GLU A 1 74 ? 3.059 -9.218 -2.322 1.00 98.56 74 GLU A N 1
ATOM 578 C CA . GLU A 1 74 ? 2.185 -8.961 -1.183 1.00 98.56 74 GLU A CA 1
ATOM 579 C C . GLU A 1 74 ? 2.758 -7.928 -0.212 1.00 98.56 74 GLU A C 1
ATOM 581 O O . GLU A 1 74 ? 3.968 -7.780 -0.032 1.00 98.56 74 GLU A O 1
ATOM 586 N N . ILE A 1 75 ? 1.840 -7.233 0.453 1.00 98.75 75 ILE A N 1
ATOM 587 C CA . ILE A 1 75 ? 2.116 -6.346 1.575 1.00 98.75 75 ILE A CA 1
ATOM 588 C C . ILE A 1 75 ? 1.118 -6.657 2.686 1.00 98.75 75 ILE A C 1
ATOM 590 O O . ILE A 1 75 ? -0.089 -6.718 2.456 1.00 98.75 75 ILE A O 1
ATOM 594 N N . GLN A 1 76 ? 1.627 -6.842 3.900 1.00 98.69 76 GLN A N 1
ATOM 595 C CA . GLN A 1 76 ? 0.825 -7.079 5.094 1.00 98.69 76 GLN A CA 1
ATOM 596 C C . GLN A 1 76 ? 1.007 -5.910 6.058 1.00 98.69 76 GLN A C 1
ATOM 598 O O . GLN A 1 76 ? 2.131 -5.549 6.423 1.00 98.69 76 GLN A O 1
ATOM 603 N N . ILE A 1 77 ? -0.110 -5.324 6.479 1.00 98.44 77 ILE A N 1
ATOM 604 C CA . ILE A 1 77 ? -0.148 -4.131 7.324 1.00 98.44 77 ILE A CA 1
ATOM 605 C C . ILE A 1 77 ? -0.930 -4.462 8.591 1.00 98.44 77 ILE A C 1
ATOM 607 O O . ILE A 1 77 ? -2.043 -4.980 8.529 1.00 98.44 77 ILE A O 1
ATOM 611 N N . ASP A 1 78 ? -0.349 -4.140 9.741 1.00 98.00 78 ASP A N 1
ATOM 612 C CA . ASP A 1 78 ? -1.053 -4.128 11.018 1.00 98.00 78 ASP A CA 1
ATOM 613 C C . ASP A 1 78 ? -1.660 -2.742 11.214 1.00 98.00 78 ASP A C 1
ATOM 615 O O . ASP A 1 78 ? -0.933 -1.749 11.215 1.00 98.00 78 ASP A O 1
ATOM 619 N N . LEU A 1 79 ? -2.984 -2.669 11.361 1.00 96.56 79 LEU A N 1
ATOM 620 C CA . LEU A 1 79 ? -3.706 -1.401 11.491 1.00 96.56 79 LEU A CA 1
ATOM 621 C C . LEU A 1 79 ? -3.571 -0.780 12.896 1.00 96.56 79 LEU A C 1
ATOM 623 O O . LEU A 1 79 ? -4.058 0.328 13.122 1.00 96.56 79 LEU A O 1
ATOM 627 N N . GLY A 1 80 ? -2.954 -1.489 13.848 1.00 96.38 80 GLY A N 1
ATOM 628 C CA . GLY A 1 80 ? -2.736 -1.046 15.228 1.00 96.38 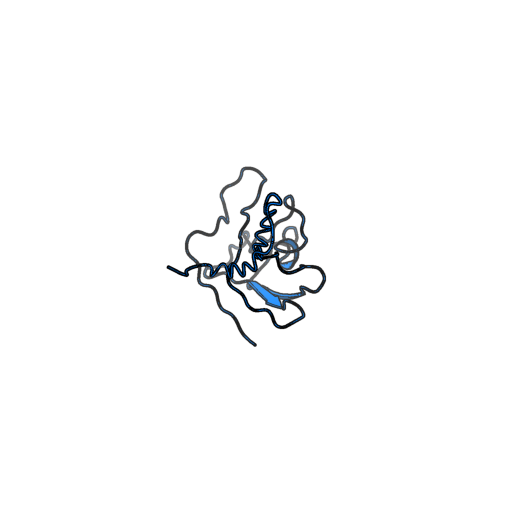80 GLY A CA 1
ATOM 629 C C . GLY A 1 80 ? -3.953 -1.194 16.149 1.00 96.38 80 GLY A C 1
ATOM 630 O O . GLY A 1 80 ? -3.843 -0.964 17.352 1.00 96.38 80 GLY A O 1
ATOM 631 N N . ALA A 1 81 ? -5.111 -1.575 15.607 1.00 94.44 81 ALA A N 1
ATOM 632 C CA . ALA A 1 81 ? -6.326 -1.925 16.338 1.00 94.44 81 ALA A CA 1
ATOM 633 C C . ALA A 1 81 ? -7.271 -2.751 15.445 1.00 94.44 81 ALA A C 1
ATOM 635 O O . ALA A 1 81 ? -7.090 -2.837 14.229 1.00 94.44 81 ALA A O 1
ATOM 636 N N . THR A 1 82 ? -8.312 -3.334 16.040 1.00 94.44 82 THR A N 1
ATOM 637 C CA . THR A 1 82 ? -9.377 -4.018 15.295 1.00 94.44 82 THR A CA 1
ATOM 638 C C . THR A 1 82 ? -10.364 -3.004 14.720 1.00 94.44 82 THR A C 1
ATOM 640 O O . THR A 1 82 ? -10.911 -2.174 15.448 1.00 94.44 82 THR A O 1
ATOM 643 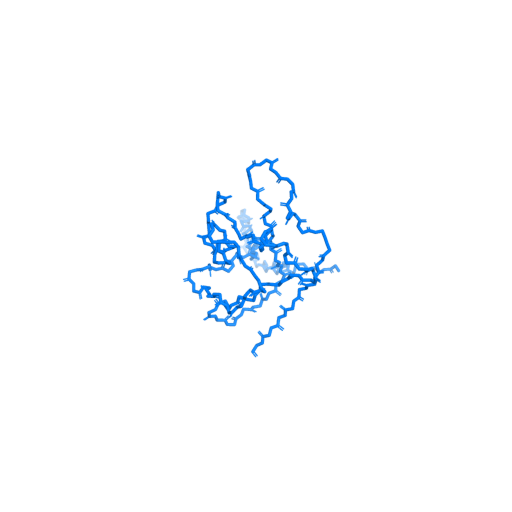N N . TYR A 1 83 ? -10.647 -3.114 13.422 1.00 91.75 83 TYR A N 1
ATOM 644 C CA . TYR A 1 83 ? -11.608 -2.265 12.720 1.00 91.75 83 TYR A CA 1
ATOM 645 C C . TYR A 1 83 ? -12.610 -3.096 11.918 1.00 91.75 83 TYR A C 1
ATOM 647 O O . TYR A 1 83 ? -12.274 -4.145 11.374 1.00 91.75 83 TYR A O 1
ATOM 655 N N . ASN A 1 84 ? -13.831 -2.576 11.773 1.00 91.19 84 ASN A N 1
ATOM 656 C CA . ASN A 1 84 ? -14.796 -3.100 10.809 1.00 91.19 84 ASN A CA 1
ATOM 657 C C . ASN A 1 84 ? -14.465 -2.542 9.418 1.00 91.19 84 ASN A C 1
ATOM 659 O O . ASN A 1 84 ? -14.745 -1.375 9.134 1.00 91.19 84 ASN A O 1
ATOM 663 N N . LEU A 1 85 ? -13.861 -3.369 8.565 1.00 90.25 85 LEU A N 1
ATOM 664 C CA . LEU A 1 85 ? -13.479 -2.996 7.203 1.00 90.25 85 LEU A CA 1
ATOM 665 C C . LEU A 1 85 ? -14.651 -3.192 6.238 1.00 90.25 85 LEU A C 1
ATOM 667 O O . LEU A 1 85 ? -15.242 -4.265 6.177 1.00 90.25 85 LEU A O 1
ATOM 671 N N . SER A 1 86 ? -14.972 -2.157 5.464 1.00 89.88 86 SER A N 1
ATOM 672 C CA . SER A 1 86 ? -16.010 -2.210 4.420 1.00 89.88 86 SER A CA 1
ATOM 673 C C . SER A 1 86 ? -15.480 -1.893 3.023 1.00 89.88 86 SER A C 1
ATOM 675 O O . SER A 1 86 ? -16.109 -2.252 2.029 1.00 89.88 86 SER A O 1
ATOM 677 N N . LYS A 1 87 ? -14.337 -1.203 2.935 1.00 90.12 87 LYS A N 1
ATOM 678 C CA . LYS A 1 87 ? -13.689 -0.774 1.694 1.00 90.12 87 LYS A CA 1
ATOM 679 C C . LYS A 1 87 ? -12.180 -0.696 1.903 1.00 90.12 87 LYS A C 1
ATOM 681 O O . LYS A 1 87 ? -11.728 -0.421 3.013 1.00 90.12 87 LYS A O 1
ATOM 686 N N . PHE A 1 88 ? -11.431 -0.848 0.818 1.00 92.50 88 PHE A N 1
ATOM 687 C CA . PHE A 1 88 ? -10.025 -0.463 0.745 1.00 92.50 88 PHE A CA 1
ATOM 688 C C . PHE A 1 88 ? -9.824 0.480 -0.450 1.00 92.50 88 PHE A C 1
ATOM 690 O O . PHE A 1 88 ? -10.620 0.482 -1.392 1.00 92.50 88 PHE A O 1
ATOM 697 N N . SER A 1 89 ? -8.785 1.308 -0.393 1.00 93.19 89 SER A N 1
ATOM 698 C CA . SER A 1 89 ? -8.429 2.253 -1.453 1.00 93.19 89 SER A CA 1
ATOM 699 C C . SER A 1 89 ? -6.979 2.048 -1.863 1.00 93.19 89 SER A C 1
ATOM 701 O O . SER A 1 89 ? -6.117 1.888 -1.003 1.00 93.19 89 SER A O 1
ATOM 703 N N . TYR A 1 90 ? -6.717 2.102 -3.165 1.00 95.69 90 TYR A N 1
ATOM 704 C CA . TYR A 1 90 ? -5.386 1.991 -3.749 1.00 95.69 90 TYR A CA 1
ATOM 705 C C . TYR A 1 90 ? -5.116 3.206 -4.642 1.00 95.69 90 TYR A C 1
ATOM 707 O O . TYR A 1 90 ? -5.936 3.542 -5.497 1.00 95.69 90 TYR A O 1
ATOM 715 N N . LEU A 1 91 ? -3.970 3.856 -4.429 1.00 97.19 91 LEU A N 1
ATOM 716 C CA . LEU A 1 91 ? -3.454 4.921 -5.281 1.00 97.19 91 LEU A CA 1
ATOM 717 C C . LEU A 1 91 ? -2.204 4.390 -6.002 1.00 97.19 91 LEU A C 1
ATOM 719 O O . LEU A 1 91 ? -1.199 4.138 -5.335 1.00 97.19 91 LEU A O 1
ATOM 723 N N . PRO A 1 92 ? -2.233 4.199 -7.336 1.00 98.00 92 PRO A N 1
ATOM 724 C CA . PRO A 1 92 ? -1.022 3.915 -8.103 1.00 98.00 92 PRO A CA 1
ATOM 725 C C . PRO A 1 92 ? 0.008 5.042 -7.956 1.00 98.00 92 PRO A C 1
ATOM 727 O O . PRO A 1 92 ? -0.333 6.160 -7.572 1.00 98.00 92 PRO A O 1
ATOM 730 N N . ARG A 1 93 ? 1.263 4.787 -8.328 1.00 97.81 93 ARG A N 1
ATOM 731 C CA . ARG A 1 93 ? 2.306 5.827 -8.399 1.00 97.81 93 ARG A CA 1
ATOM 732 C C . ARG A 1 93 ? 1.849 7.050 -9.216 1.00 97.81 93 ARG A C 1
ATOM 734 O O . ARG A 1 93 ? 1.148 6.909 -10.215 1.00 97.81 93 ARG A O 1
ATOM 741 N N . GLN A 1 94 ? 2.256 8.247 -8.792 1.00 98.12 94 GLN A N 1
ATOM 742 C CA . GLN A 1 94 ? 1.792 9.529 -9.354 1.00 98.12 94 GLN A CA 1
ATOM 743 C C . GLN A 1 94 ? 2.823 10.229 -10.259 1.00 98.12 94 GLN A C 1
ATOM 745 O O . GLN A 1 94 ? 2.631 11.373 -10.662 1.00 98.12 94 GLN A O 1
ATOM 750 N N . ASP A 1 95 ? 3.913 9.552 -10.611 1.00 96.75 95 ASP A N 1
ATOM 751 C CA . ASP A 1 95 ? 5.035 10.103 -11.384 1.00 96.75 95 ASP A CA 1
ATOM 752 C C . ASP A 1 95 ? 4.903 9.919 -12.911 1.00 96.75 95 ASP A C 1
ATOM 754 O O . ASP A 1 95 ? 5.877 10.042 -13.654 1.00 96.75 95 ASP A O 1
ATOM 758 N N . GLY A 1 96 ? 3.696 9.611 -13.393 1.00 96.81 96 GLY A N 1
ATOM 759 C CA . GLY A 1 96 ? 3.388 9.450 -14.817 1.00 96.81 96 GLY A CA 1
ATOM 760 C C . GLY A 1 96 ? 3.781 8.098 -15.423 1.00 96.81 96 GLY A C 1
ATOM 761 O O . GLY A 1 96 ? 3.509 7.870 -16.600 1.00 96.81 96 GLY A O 1
ATOM 762 N N . GLN A 1 97 ? 4.379 7.188 -14.649 1.00 96.06 97 GLN A N 1
ATOM 763 C CA . GLN A 1 97 ? 4.696 5.832 -15.101 1.00 96.06 97 GLN A CA 1
ATOM 764 C C . GLN A 1 97 ? 3.588 4.841 -14.731 1.00 96.06 97 GLN A C 1
ATOM 766 O O . GLN A 1 97 ? 2.985 4.930 -13.666 1.00 96.06 97 GLN A O 1
ATOM 771 N N . ILE A 1 98 ? 3.360 3.844 -15.590 1.00 95.75 98 ILE A N 1
ATOM 772 C CA . ILE A 1 98 ? 2.297 2.836 -15.395 1.00 95.75 98 ILE A CA 1
ATOM 773 C C . ILE A 1 98 ? 2.805 1.513 -14.807 1.00 95.75 98 ILE A C 1
ATOM 775 O O . ILE A 1 98 ? 2.012 0.709 -14.310 1.00 95.75 98 ILE A O 1
ATOM 779 N N . ASN A 1 99 ? 4.120 1.280 -14.837 1.00 94.50 99 ASN A N 1
ATOM 780 C CA . ASN A 1 99 ? 4.735 0.060 -14.313 1.00 94.50 99 ASN A CA 1
ATOM 781 C C . ASN A 1 99 ? 4.479 -0.080 -12.808 1.00 94.50 99 ASN A C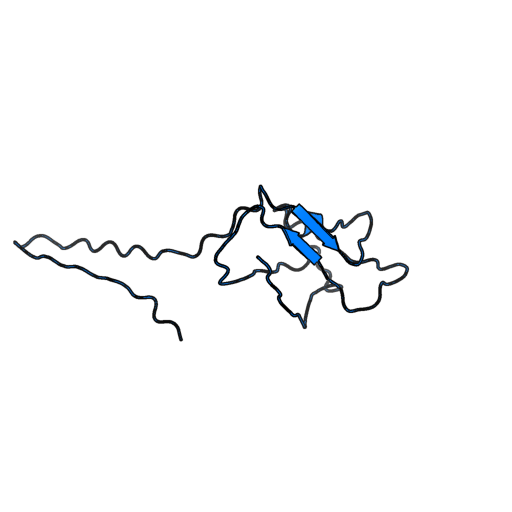 1
ATOM 783 O O . ASN A 1 99 ? 4.679 0.871 -12.050 1.00 94.50 99 ASN A O 1
ATOM 787 N N . GLY A 1 100 ? 4.067 -1.280 -12.395 1.00 94.94 100 GLY A N 1
ATOM 788 C CA . GLY A 1 100 ? 3.702 -1.578 -11.008 1.00 94.94 100 GLY A CA 1
ATOM 789 C C . GLY A 1 100 ? 2.243 -1.266 -10.651 1.00 94.94 100 GLY A C 1
ATOM 790 O O . GLY A 1 100 ? 1.852 -1.485 -9.509 1.00 94.94 100 GLY A O 1
ATOM 791 N N . THR A 1 101 ? 1.419 -0.790 -11.595 1.00 97.88 101 THR A N 1
ATOM 792 C CA . THR A 1 101 ? -0.027 -0.639 -11.354 1.00 97.88 101 THR A CA 1
ATOM 793 C C . THR A 1 101 ? -0.675 -2.010 -11.149 1.00 97.88 101 THR A C 1
ATOM 795 O O . THR A 1 101 ? -0.614 -2.862 -12.038 1.00 97.88 101 THR A O 1
ATOM 798 N N . ILE A 1 102 ? -1.304 -2.221 -9.990 1.00 97.44 102 ILE A N 1
ATOM 799 C CA . ILE A 1 102 ? -1.965 -3.486 -9.648 1.00 97.44 102 ILE A CA 1
ATOM 800 C C . ILE A 1 102 ? -3.243 -3.622 -10.480 1.00 97.44 102 ILE A C 1
ATOM 802 O O . ILE A 1 102 ? -4.093 -2.731 -10.473 1.00 97.44 102 ILE A O 1
ATOM 806 N N . LYS A 1 103 ? -3.373 -4.742 -11.197 1.00 96.06 103 LYS A N 1
ATOM 807 C CA . LYS A 1 103 ? -4.552 -5.064 -12.012 1.00 96.06 103 LYS A CA 1
ATOM 808 C C . LYS A 1 103 ? -5.461 -6.062 -11.299 1.00 96.06 103 LYS A C 1
ATOM 810 O O . LYS A 1 103 ? -6.598 -5.739 -10.978 1.00 96.06 103 LYS A O 1
ATOM 815 N N . ASP A 1 104 ? -4.934 -7.258 -11.066 1.00 98.06 104 ASP A N 1
ATOM 816 C CA . ASP A 1 104 ? -5.632 -8.357 -10.410 1.00 98.06 104 ASP A CA 1
ATOM 817 C C . ASP A 1 104 ? -5.084 -8.480 -8.980 1.00 98.06 104 ASP A C 1
ATOM 819 O O . ASP A 1 104 ? -3.873 -8.378 -8.772 1.00 98.06 104 ASP A O 1
ATOM 823 N N . TYR A 1 105 ? -5.966 -8.628 -7.992 1.00 97.94 105 TYR A N 1
ATOM 824 C CA . TYR A 1 105 ? -5.596 -8.665 -6.577 1.00 97.94 105 TYR A CA 1
ATOM 825 C C . TYR A 1 105 ? -6.535 -9.566 -5.777 1.00 97.94 105 TYR A C 1
ATOM 827 O O . TYR A 1 105 ? -7.684 -9.799 -6.154 1.00 97.94 105 TYR A O 1
ATOM 835 N N . GLU A 1 106 ? -6.048 -9.993 -4.620 1.00 97.94 106 GLU A N 1
ATOM 836 C CA . GLU A 1 106 ? -6.836 -10.607 -3.560 1.00 97.94 106 GLU A CA 1
ATOM 837 C C . GLU A 1 106 ? -6.670 -9.765 -2.290 1.00 97.94 106 GLU A C 1
ATOM 839 O O . GLU A 1 106 ? -5.623 -9.154 -2.074 1.00 97.94 106 GLU A O 1
ATOM 844 N N . PHE A 1 107 ? -7.713 -9.688 -1.463 1.00 96.44 107 PHE A N 1
ATOM 845 C CA . PHE A 1 107 ? -7.699 -8.912 -0.223 1.00 96.44 107 PHE A CA 1
ATOM 846 C C . PHE A 1 107 ? -8.034 -9.823 0.955 1.00 96.44 107 PHE A C 1
ATOM 848 O O . PHE A 1 107 ? -9.131 -10.379 1.025 1.00 96.44 107 PHE A O 1
ATOM 855 N N . TYR A 1 108 ? -7.086 -9.956 1.877 1.00 97.56 108 TYR A N 1
ATOM 856 C CA . TYR A 1 108 ? -7.183 -10.823 3.046 1.00 97.56 108 TYR A CA 1
ATOM 857 C C . TYR A 1 108 ? -7.220 -9.992 4.329 1.00 97.56 108 TYR A C 1
ATOM 859 O O . TYR A 1 108 ? -6.599 -8.933 4.418 1.00 97.56 108 TYR A O 1
ATOM 867 N N . VAL A 1 109 ? -7.940 -10.485 5.335 1.00 96.50 109 VAL A N 1
ATOM 868 C CA . VAL A 1 109 ? -8.036 -9.872 6.666 1.00 96.50 109 VAL A CA 1
ATOM 869 C C . VAL A 1 109 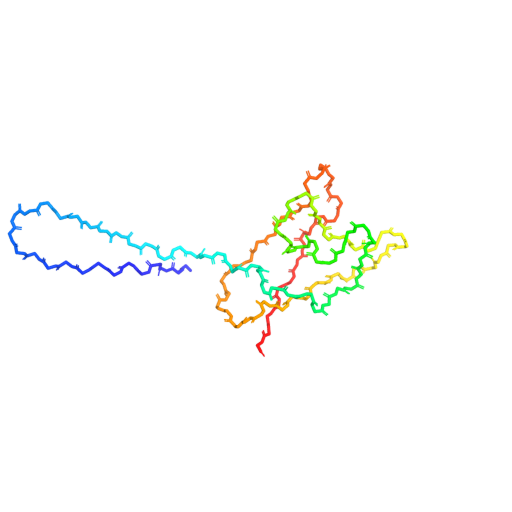? -7.808 -10.931 7.736 1.00 96.50 109 VAL A C 1
ATOM 871 O O . VAL A 1 109 ? -8.183 -12.089 7.555 1.00 96.50 109 VAL A O 1
ATOM 874 N N . SER A 1 110 ? -7.212 -10.529 8.854 1.00 95.06 110 SER A N 1
ATOM 875 C CA . SER A 1 110 ? -6.992 -11.380 10.025 1.00 95.06 110 SER A CA 1
ATOM 876 C C . SER A 1 110 ? -7.260 -10.579 11.297 1.00 95.06 110 SER A C 1
ATOM 878 O O . SER A 1 110 ? -7.100 -9.357 11.300 1.00 95.06 110 SER A O 1
ATOM 880 N N . SER A 1 111 ? -7.665 -11.272 12.362 1.00 87.44 111 SER A N 1
ATOM 881 C CA . SER A 1 111 ? -7.954 -10.725 13.696 1.00 87.44 111 SER A CA 1
ATOM 882 C C . SER A 1 111 ? -7.081 -11.354 14.765 1.00 87.44 111 SER A C 1
ATOM 884 O O . SER A 1 111 ? -6.904 -12.589 14.667 1.00 87.44 111 SER A O 1
#

Mean predicted aligned error: 10.11 Å

InterPro domains:
  IPR000421 Coagulation factor 5/8, C-terminal domain [PF00754] (43-110)
  IPR000421 Coagulation factor 5/8, C-terminal domain [PS50022] (17-111)
  IPR008979 Galactose-binding-like domain superfamily [SSF49785] (34-110)

Foldseek 3Di:
DDDPDFDDDDDDDDDDPDDDDGDDPPDDDQDLPQKDWPDWPAFDPQADLCQQRPPDLQGHTDGDVVVHDDDDIDTDMDSNDDDDDDDDDGDPRDPPDDPPPDDDDDDDDDD

Sequence (111 aa):
GEKTGVTITTTSTSNSAMNVAVTTKEASLIPQTNWTLKYVDSYNWYNLGTYAFDGNKDTFWHTNWSPVAPMPHEIQIDLGATYNLSKFSYLPRQDGQINGTIKDYEFYVSS

pLDDT: mean 84.7, std 19.89, range [36.66, 98.75]

Radius of gyration: 21.1 Å; Cα contacts (8 Å, |Δi|>4): 98; chains: 1; bounding box: 64×38×33 Å

Organism: Bacillus cereus (NCBI:txid1396)

Secondary structure (DSSP, 8-state):
-------------SS------------PPPPGGG-EEEEES--BTTB-GGGGSSS-TT------BTTBPPSP--EEEE-SS------------SSS--TT---S-------

Solvent-accessible surface area (backbone atoms only — not comparable to full-atom values): 8128 Å² total; per-residue (Å²): 135,86,77,82,82,77,87,83,87,84,84,90,82,77,101,62,90,80,85,80,83,82,81,77,84,70,87,73,80,79,72,54,89,53,48,42,78,71,46,57,79,54,49,28,97,92,16,42,68,61,34,68,61,67,84,47,73,90,50,41,46,38,58,30,75,82,72,65,64,74,81,83,80,56,78,41,72,43,60,74,64,92,76,92,81,89,79,86,84,87,81,64,69,72,84,84,58,70,84,87,57,85,83,83,86,85,88,85,87,88,132

Nearest PDB structures (foldseek):
  2v72-assembly1_A  TM=9.257E-01  e=1.687E-03  Clostridium perfringens
  4lqr-assembly1_A  TM=8.970E-01  e=2.076E-01  Clostridium perfringens ATCC 13124